Protein AF-A0A2T5BWS1-F1 (afdb_monomer)

Organism: NCBI:txid365340

Mean predicted aligned error: 5.84 Å

Foldseek 3Di:
DQDQFDLDPVSLVVLVVQLVVLVVVLVPDPPPDNVPSVVVNVSSVVNNVVSQVSCCVVVVDPDDPQRVVFVVCCVVCVPADAQDWDDDPNFIKGKHKDQPDADPVNPGRPDIDIGIDTDDDDD

Radius of gyration: 18.48 Å; Cα contacts (8 Å, |Δi|>4): 126; chains: 1; bounding box: 36×36×55 Å

Secondary structure (DSSP, 8-state):
------SSHHHHHHHHHHHHHHHHHHHT--SS-TTTTHHHHHHHHHHHHHHHHHHHHTTSSPPPHHHHHHHHHHHH-TTPPTT-EEEETTEEEEEEEEEEEE-TTSSSEEEEEEEEEEPPP--

Nearest PDB structures (foldseek):
  8jxk-assembly1_F-2  TM=8.071E-01  e=6.633E-01  Mycobacterium tuberculosis H37Rv
  7enc-assembly1_j  TM=4.190E-01  e=5.814E+00  Homo sapiens
  5oen-assembly1_B  TM=4.513E-01  e=9.689E+00  Mus musculus

Solvent-accessible surface area (backbone atoms only — not comparable to full-atom values): 7362 Å² total; per-residue (Å²): 133,84,84,84,60,58,83,42,77,65,24,40,50,54,34,46,55,51,32,50,57,46,52,53,54,50,74,70,54,81,82,80,59,82,67,78,46,46,67,60,43,51,52,33,51,51,48,36,48,53,34,49,53,51,32,34,76,72,66,77,34,83,74,51,72,68,54,52,50,34,51,55,48,43,70,75,42,75,80,67,48,84,68,39,71,48,79,55,97,93,41,45,33,29,33,43,72,46,78,64,37,56,42,96,84,64,80,44,74,77,39,70,42,73,48,65,42,80,51,80,82,85,129

Sequence (123 aa):
MYFEYPETLEGLEQAKKHLERLEERDSMDTSGNPDKYHTRINSARMEVRRITESLKAQGLLPYTEQELLNHRLDEAFPKAKSREIVEFEGARYQKRFSPATKSRSGKTVTSWNQWWQKLPDVD

pLDDT: mean 90.65, std 9.2, range [41.12, 97.94]

Structure (mmCIF, N/CA/C/O backbone):
data_AF-A0A2T5BWS1-F1
#
_entry.id   AF-A0A2T5BWS1-F1
#
loop_
_atom_site.group_PDB
_atom_site.id
_atom_site.type_symbol
_atom_site.label_atom_id
_atom_site.label_alt_id
_atom_site.label_comp_id
_atom_site.label_asym_id
_atom_site.label_entity_id
_atom_site.label_seq_id
_atom_site.pdbx_PDB_ins_code
_atom_site.Cartn_x
_atom_site.Cartn_y
_atom_site.Cartn_z
_atom_site.occupancy
_atom_site.B_iso_or_equiv
_atom_site.auth_seq_id
_atom_site.auth_comp_id
_atom_site.auth_asym_id
_atom_site.auth_atom_id
_atom_site.pdbx_PDB_model_num
ATOM 1 N N . MET A 1 1 ? -0.330 -2.8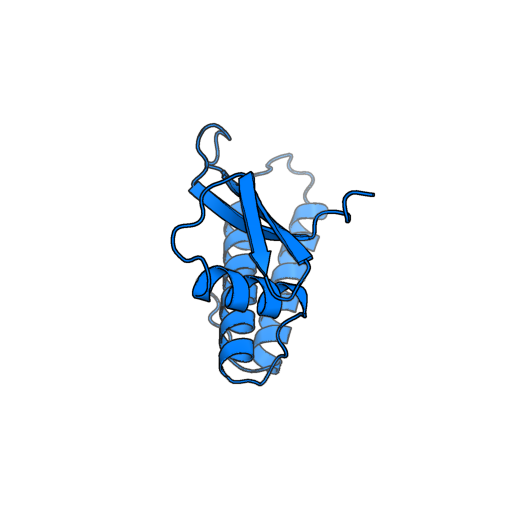01 -26.909 1.00 41.12 1 MET A N 1
ATOM 2 C CA . MET A 1 1 ? -0.276 -4.229 -26.553 1.00 41.12 1 MET A CA 1
ATOM 3 C C . MET A 1 1 ? -0.137 -4.282 -25.045 1.00 41.12 1 MET A C 1
ATOM 5 O O . MET A 1 1 ? 0.852 -3.762 -24.539 1.00 41.12 1 MET A O 1
ATOM 9 N N . TYR A 1 2 ? -1.174 -4.734 -24.342 1.00 54.59 2 TYR A N 1
ATOM 10 C CA . TYR A 1 2 ? -1.077 -5.011 -22.910 1.00 54.59 2 TYR A CA 1
ATOM 11 C C . TYR A 1 2 ? -0.210 -6.263 -22.774 1.00 54.59 2 TYR A C 1
ATOM 13 O O . TYR A 1 2 ? -0.472 -7.256 -23.448 1.00 54.59 2 TYR A O 1
ATOM 21 N N . PHE A 1 3 ? 0.885 -6.176 -22.024 1.00 64.25 3 PHE A N 1
ATOM 22 C CA . PHE A 1 3 ? 1.647 -7.364 -21.662 1.00 64.25 3 PHE A CA 1
ATOM 23 C C . PHE A 1 3 ? 0.912 -7.993 -20.487 1.00 64.25 3 PHE A C 1
ATOM 25 O O . PHE A 1 3 ? 0.927 -7.425 -19.399 1.00 64.25 3 PHE A O 1
ATOM 32 N N . GLU A 1 4 ? 0.226 -9.101 -20.735 1.00 80.44 4 GLU A N 1
ATOM 33 C CA . GLU A 1 4 ? -0.367 -9.915 -19.679 1.00 80.44 4 GLU A CA 1
ATOM 34 C C . GLU A 1 4 ? 0.707 -10.888 -19.202 1.00 80.44 4 GLU A C 1
ATOM 36 O O . GLU A 1 4 ? 1.143 -11.764 -19.953 1.00 80.44 4 GLU A O 1
ATOM 41 N N . TYR A 1 5 ? 1.189 -10.690 -17.976 1.00 91.44 5 TYR A N 1
ATOM 42 C CA . TYR A 1 5 ? 2.093 -11.649 -17.346 1.00 91.44 5 TYR A CA 1
ATOM 43 C C . TYR A 1 5 ? 1.270 -12.669 -16.553 1.00 91.44 5 TYR A C 1
ATOM 45 O O . TYR A 1 5 ? 0.208 -12.324 -16.022 1.00 91.44 5 TYR A O 1
ATOM 53 N N . PRO A 1 6 ? 1.734 -13.927 -16.456 1.00 92.94 6 PRO A N 1
ATOM 54 C CA . PRO A 1 6 ? 1.028 -14.935 -15.679 1.00 92.94 6 PRO A CA 1
ATOM 55 C C . PRO A 1 6 ? 0.951 -14.532 -14.200 1.00 92.94 6 PRO A C 1
ATOM 57 O O . PRO A 1 6 ? 1.847 -13.876 -13.670 1.00 92.94 6 PRO A O 1
ATOM 60 N N . GLU A 1 7 ? -0.104 -14.957 -13.506 1.00 93.25 7 GLU A N 1
ATOM 61 C CA . GLU A 1 7 ? -0.288 -14.706 -12.069 1.00 93.25 7 GLU A CA 1
ATOM 62 C C . GLU A 1 7 ? 0.551 -15.668 -11.216 1.00 93.25 7 GLU A C 1
ATOM 64 O O . GLU A 1 7 ? 0.046 -16.412 -10.381 1.00 93.25 7 GLU A O 1
ATOM 69 N N . THR A 1 8 ? 1.857 -15.678 -11.467 1.00 96.44 8 THR A N 1
ATOM 70 C CA . THR A 1 8 ? 2.853 -16.509 -10.786 1.00 96.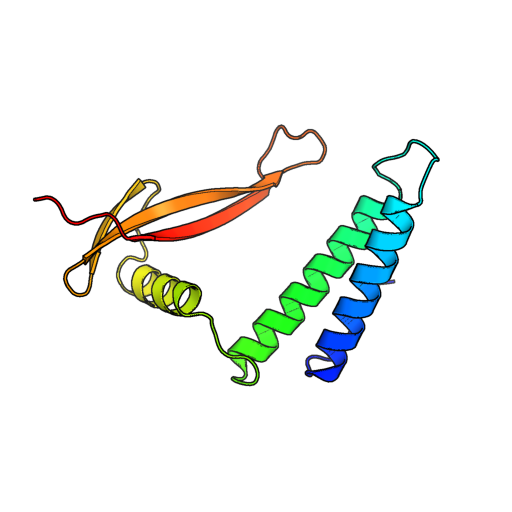44 8 THR A CA 1
ATOM 71 C C . THR A 1 8 ? 3.978 -15.633 -10.239 1.00 96.44 8 THR A C 1
ATOM 73 O O . THR A 1 8 ? 4.126 -14.474 -10.632 1.00 96.44 8 THR A O 1
ATOM 76 N N . LEU A 1 9 ? 4.809 -16.178 -9.343 1.00 95.88 9 LEU A N 1
ATOM 77 C CA . LEU A 1 9 ? 6.002 -15.473 -8.852 1.00 95.88 9 LEU A CA 1
ATOM 78 C C . LEU A 1 9 ? 6.938 -15.067 -10.002 1.00 95.88 9 LEU A C 1
ATOM 80 O O . LEU A 1 9 ? 7.451 -13.950 -10.016 1.00 95.88 9 LEU A O 1
ATOM 84 N N . GLU A 1 10 ? 7.099 -15.946 -10.992 1.00 96.56 10 GLU A N 1
ATOM 85 C CA . GLU A 1 10 ? 7.875 -15.657 -12.198 1.00 96.56 10 GLU A CA 1
ATOM 86 C C . GLU A 1 10 ? 7.228 -14.536 -13.024 1.00 96.56 10 GLU A C 1
ATOM 88 O O . GLU A 1 10 ? 7.905 -13.595 -13.435 1.00 96.56 10 GLU A O 1
ATOM 93 N N . GLY A 1 11 ? 5.907 -14.581 -13.224 1.00 95.69 11 GLY A N 1
ATOM 94 C CA . GLY A 1 11 ? 5.190 -13.523 -13.933 1.00 95.69 11 GLY A CA 1
ATOM 95 C C . GLY A 1 11 ? 5.293 -12.166 -13.237 1.00 95.69 11 GLY A C 1
ATOM 96 O O . GLY A 1 11 ? 5.503 -11.152 -13.903 1.00 95.69 11 GLY A O 1
ATOM 97 N N . LEU A 1 12 ? 5.260 -12.137 -11.900 1.00 96.69 12 LEU A N 1
ATOM 98 C CA . LEU A 1 12 ? 5.518 -10.921 -11.128 1.00 96.69 12 LEU A CA 1
ATOM 99 C C . LEU A 1 12 ? 6.935 -10.383 -11.368 1.00 96.69 12 LEU A C 1
ATOM 101 O O . LEU A 1 12 ? 7.117 -9.175 -11.523 1.00 96.69 12 LEU A O 1
ATOM 105 N N . GLU A 1 13 ? 7.942 -11.253 -11.398 1.00 97.25 13 GLU A N 1
ATOM 106 C CA . GLU A 1 13 ? 9.322 -10.856 -11.682 1.00 97.25 13 GLU A CA 1
ATOM 107 C C . GLU A 1 13 ? 9.461 -10.274 -13.096 1.00 97.25 13 GLU A C 1
ATOM 109 O O . GLU A 1 13 ? 10.058 -9.210 -13.279 1.00 97.25 13 GLU A O 1
ATOM 114 N N . GLN A 1 14 ? 8.857 -10.922 -14.095 1.00 96.38 14 GLN A N 1
ATOM 115 C CA . GLN A 1 14 ? 8.848 -10.439 -15.477 1.00 96.38 14 GLN A CA 1
ATOM 116 C C . GLN A 1 14 ? 8.147 -9.076 -15.602 1.00 96.38 14 GLN A C 1
ATOM 118 O O . GLN A 1 14 ? 8.666 -8.175 -16.270 1.00 96.38 14 GLN A O 1
ATOM 123 N N . ALA A 1 15 ? 7.013 -8.894 -14.917 1.00 95.62 15 ALA A N 1
ATOM 124 C CA . ALA A 1 15 ? 6.288 -7.628 -14.873 1.00 95.62 15 ALA A CA 1
ATOM 125 C C . ALA A 1 15 ? 7.134 -6.507 -14.245 1.00 95.62 15 ALA A C 1
ATOM 127 O O . ALA A 1 15 ? 7.223 -5.412 -14.806 1.00 95.62 15 ALA A O 1
ATOM 128 N N . LYS A 1 16 ? 7.821 -6.788 -13.127 1.00 97.06 16 LYS A N 1
ATOM 129 C CA . LYS A 1 16 ? 8.730 -5.835 -12.467 1.00 97.06 16 LYS A CA 1
ATOM 130 C C . LYS A 1 16 ? 9.897 -5.439 -13.371 1.00 97.06 16 LYS A C 1
ATOM 132 O O . LYS A 1 16 ? 10.136 -4.250 -13.555 1.00 97.06 16 LYS A O 1
ATOM 137 N N . LYS A 1 17 ? 10.557 -6.410 -14.013 1.00 96.94 17 LYS A N 1
ATOM 138 C CA . LYS A 1 17 ? 11.642 -6.157 -14.981 1.00 96.94 17 LYS A CA 1
ATOM 139 C C . LYS A 1 17 ? 11.178 -5.330 -16.180 1.00 96.94 17 LYS A C 1
ATOM 141 O O . LYS A 1 17 ? 11.942 -4.566 -16.765 1.00 96.94 17 LYS A O 1
ATOM 146 N N . HIS A 1 18 ? 9.933 -5.494 -16.621 1.00 95.06 18 HIS A N 1
ATOM 147 C CA . HIS A 1 18 ? 9.387 -4.656 -17.685 1.00 95.06 18 HIS A CA 1
ATOM 148 C C . HIS A 1 18 ? 9.144 -3.217 -17.226 1.00 95.06 18 HIS A C 1
ATOM 150 O O . HIS A 1 18 ? 9.525 -2.300 -17.954 1.00 95.06 18 HIS A O 1
ATOM 156 N N . LEU A 1 19 ? 8.567 -3.023 -16.038 1.00 95.19 19 LEU A N 1
ATOM 157 C CA . LEU A 1 19 ? 8.399 -1.697 -15.449 1.00 95.19 19 LEU A CA 1
ATOM 158 C C . LEU A 1 19 ? 9.747 -0.978 -15.301 1.00 95.19 19 LEU A C 1
ATOM 160 O O . LEU A 1 19 ? 9.887 0.136 -15.796 1.00 95.19 19 LEU A O 1
ATOM 164 N N . GLU A 1 20 ? 10.743 -1.645 -14.720 1.00 95.88 20 GLU A N 1
ATOM 165 C CA . GLU A 1 20 ? 12.089 -1.098 -14.515 1.00 95.88 20 GLU A CA 1
ATOM 166 C C . GLU A 1 20 ? 12.717 -0.620 -15.832 1.00 95.88 20 GLU A C 1
ATOM 168 O O . GLU A 1 20 ? 13.164 0.518 -15.931 1.00 95.88 20 GLU A O 1
ATOM 173 N N . ARG A 1 21 ? 12.644 -1.429 -16.898 1.00 94.12 21 ARG A N 1
ATOM 174 C CA . ARG A 1 21 ? 13.138 -1.033 -18.231 1.00 94.12 21 ARG A CA 1
ATOM 175 C C . ARG A 1 21 ? 12.426 0.192 -18.807 1.00 94.12 21 ARG A C 1
ATOM 177 O O . ARG A 1 21 ? 13.014 0.923 -19.603 1.00 94.12 21 ARG A O 1
ATOM 184 N N . LEU A 1 22 ? 11.142 0.387 -18.502 1.00 92.56 22 LEU A N 1
ATOM 185 C CA . LEU A 1 22 ? 10.403 1.569 -18.950 1.00 92.56 22 LEU A CA 1
ATOM 186 C C . LEU A 1 22 ? 10.805 2.811 -18.153 1.00 92.56 22 LEU A C 1
ATOM 188 O O . LEU A 1 22 ? 10.974 3.866 -18.755 1.00 92.56 22 LEU A O 1
ATOM 192 N N . GLU A 1 23 ? 10.968 2.678 -16.838 1.00 91.94 23 GLU A N 1
ATOM 193 C CA . GLU A 1 23 ? 11.404 3.764 -15.955 1.00 91.94 23 GLU A CA 1
ATOM 194 C C . GLU A 1 23 ? 12.849 4.184 -16.255 1.00 91.94 23 GLU A C 1
ATOM 196 O O . GLU A 1 23 ? 13.138 5.376 -16.338 1.00 91.94 23 GLU A O 1
ATOM 201 N N . GLU A 1 24 ? 13.739 3.229 -16.534 1.00 92.69 24 GLU A N 1
ATOM 202 C CA . GLU A 1 24 ? 15.105 3.502 -16.984 1.00 92.69 24 GLU A CA 1
ATOM 203 C C . GLU A 1 24 ? 15.104 4.310 -18.293 1.00 92.69 24 GLU A C 1
ATOM 205 O O . GLU A 1 24 ? 15.744 5.358 -18.386 1.00 92.69 24 GLU A O 1
ATOM 210 N N . ARG A 1 25 ? 14.318 3.885 -19.290 1.00 89.06 25 ARG A N 1
ATOM 211 C CA . ARG A 1 25 ? 14.187 4.606 -20.570 1.00 89.06 25 ARG A CA 1
ATOM 212 C C . ARG A 1 25 ? 13.623 6.014 -20.425 1.00 89.06 25 ARG A C 1
ATOM 214 O O . ARG A 1 25 ? 14.031 6.889 -21.181 1.00 89.06 25 ARG A O 1
ATOM 221 N N . ASP A 1 26 ? 12.683 6.212 -19.508 1.00 88.75 26 ASP A N 1
ATOM 222 C CA . ASP A 1 26 ? 12.125 7.529 -19.196 1.00 88.75 26 ASP A CA 1
ATOM 223 C C . ASP A 1 26 ? 13.176 8.420 -18.526 1.00 88.75 26 ASP A C 1
ATOM 225 O O . ASP A 1 26 ? 13.353 9.564 -18.927 1.00 88.75 26 ASP A O 1
ATOM 229 N N . SER A 1 27 ? 13.969 7.868 -17.600 1.00 86.94 27 SER A N 1
ATOM 230 C CA . SER A 1 27 ? 15.050 8.607 -16.933 1.00 86.94 27 SER A CA 1
ATOM 231 C C . SER A 1 27 ? 16.175 9.051 -17.880 1.00 86.94 27 SER A C 1
ATOM 233 O O . SER A 1 27 ? 16.793 10.091 -17.663 1.00 86.94 27 SER A O 1
ATOM 235 N N . MET A 1 28 ? 16.428 8.283 -18.945 1.00 87.81 28 MET A N 1
ATOM 236 C CA . MET A 1 28 ? 17.414 8.599 -19.984 1.00 87.81 28 MET A CA 1
ATOM 237 C C . MET A 1 28 ? 16.862 9.524 -21.080 1.00 87.81 28 MET A C 1
ATOM 239 O O . MET A 1 28 ? 17.611 9.938 -21.968 1.00 87.81 28 MET A O 1
ATOM 243 N N . ASP A 1 29 ? 15.560 9.825 -21.073 1.00 82.19 29 ASP A N 1
ATOM 244 C CA . ASP A 1 29 ? 14.940 10.625 -22.119 1.00 82.19 29 ASP A CA 1
ATOM 245 C C . ASP A 1 29 ? 15.245 12.116 -21.950 1.00 82.19 29 ASP A C 1
ATOM 247 O O . ASP A 1 29 ? 14.810 12.777 -21.012 1.00 82.19 29 ASP A O 1
ATOM 251 N N . THR A 1 30 ? 15.962 12.675 -22.921 1.00 82.62 30 THR A N 1
ATOM 252 C CA . THR A 1 30 ? 16.323 14.099 -22.954 1.00 82.62 30 THR A CA 1
ATOM 253 C C . THR A 1 30 ? 15.404 14.924 -23.856 1.00 82.62 30 THR A C 1
ATOM 255 O O . THR A 1 30 ? 15.657 16.105 -24.085 1.00 82.62 30 THR A O 1
ATOM 258 N N . SER A 1 31 ? 14.324 14.328 -24.381 1.00 79.81 31 SER A N 1
ATOM 259 C CA . SER A 1 31 ? 13.461 14.968 -25.384 1.00 79.81 31 SER A CA 1
ATOM 260 C C . SER A 1 31 ? 12.527 16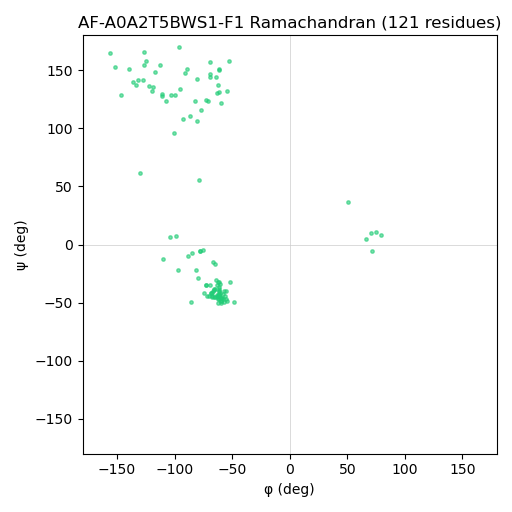.043 -24.815 1.00 79.81 31 SER A C 1
ATOM 262 O O . SER A 1 31 ? 11.826 16.711 -25.573 1.00 79.81 31 SER A O 1
ATOM 264 N N . GLY A 1 32 ? 12.510 16.219 -23.487 1.00 75.62 32 GLY A N 1
ATOM 265 C CA . GLY A 1 32 ? 11.691 17.217 -22.796 1.00 75.62 32 GLY A CA 1
ATOM 266 C C . GLY A 1 32 ? 10.190 16.914 -22.814 1.00 75.62 32 GLY A C 1
ATOM 267 O O . GLY A 1 32 ? 9.395 17.773 -22.442 1.00 75.62 32 GLY A O 1
ATOM 268 N N . ASN A 1 33 ? 9.791 15.713 -23.248 1.00 79.38 33 ASN A N 1
ATOM 269 C CA . ASN A 1 33 ? 8.399 15.282 -23.288 1.00 79.38 33 ASN A CA 1
ATOM 270 C C . ASN A 1 33 ? 8.069 14.379 -22.081 1.00 79.38 33 ASN A C 1
ATOM 272 O O . ASN A 1 33 ? 8.261 13.163 -22.175 1.00 79.38 33 ASN A O 1
ATOM 276 N N . PRO A 1 34 ? 7.503 14.926 -20.988 1.00 72.44 34 PRO A N 1
ATOM 277 C CA . PRO A 1 34 ? 7.157 14.142 -19.799 1.00 72.44 34 PRO A CA 1
ATOM 278 C C . PRO A 1 34 ? 6.067 13.087 -20.056 1.00 72.44 34 PRO A C 1
ATOM 280 O O . PRO A 1 34 ? 5.899 12.160 -19.269 1.00 72.44 34 PRO A O 1
ATOM 283 N N . ASP A 1 35 ? 5.317 13.194 -21.157 1.00 77.25 35 ASP A N 1
ATOM 284 C CA . ASP A 1 35 ? 4.218 12.277 -21.470 1.00 77.25 35 ASP A CA 1
ATOM 285 C C . ASP A 1 35 ? 4.672 11.038 -22.266 1.00 77.25 35 ASP A C 1
ATOM 287 O O . ASP A 1 35 ? 3.895 10.091 -22.434 1.00 77.25 35 ASP A O 1
ATOM 291 N N . LYS A 1 36 ? 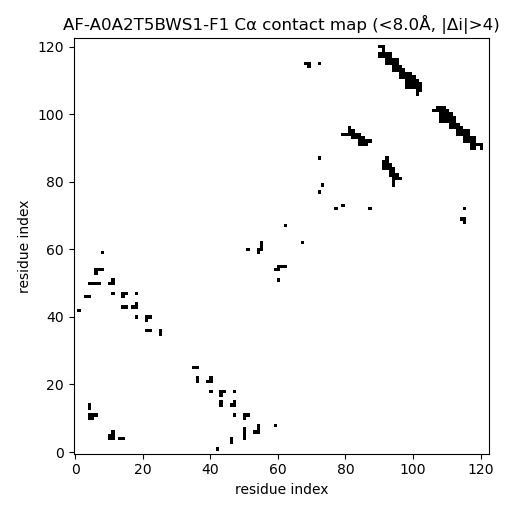5.919 11.011 -22.759 1.00 81.00 36 LYS A N 1
ATOM 292 C CA . LYS A 1 36 ? 6.405 10.011 -23.727 1.00 81.00 36 LYS A CA 1
ATOM 293 C C . LYS A 1 36 ? 6.285 8.571 -23.225 1.00 81.00 36 LYS A C 1
ATOM 295 O O . LYS A 1 36 ? 5.861 7.692 -23.982 1.00 81.00 36 LYS A O 1
ATOM 300 N N . TYR A 1 37 ? 6.622 8.327 -21.960 1.00 83.19 37 TYR A N 1
ATOM 301 C CA . TYR A 1 37 ? 6.546 6.996 -21.349 1.00 83.19 37 TYR A CA 1
ATOM 302 C C . TYR A 1 37 ? 5.444 6.866 -20.299 1.00 83.19 37 TYR A C 1
ATOM 304 O O . TYR A 1 37 ? 5.072 5.740 -19.963 1.00 83.19 37 TYR A O 1
ATOM 312 N N . HIS A 1 38 ? 4.851 7.976 -19.854 1.00 82.69 38 HIS A N 1
ATOM 313 C CA . HIS A 1 38 ? 3.891 8.028 -18.751 1.00 82.69 38 HIS A CA 1
ATOM 314 C C . HIS A 1 38 ? 2.771 6.978 -18.854 1.00 82.69 38 HIS A C 1
ATOM 316 O O . HIS A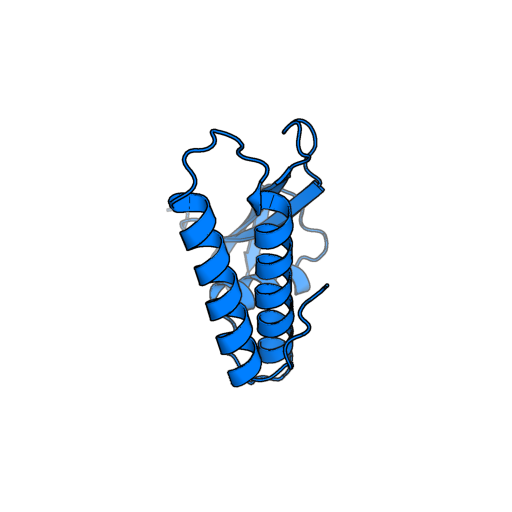 1 38 ? 2.531 6.213 -17.920 1.00 82.69 38 HIS A O 1
ATOM 322 N N . THR A 1 39 ? 2.115 6.863 -20.014 1.00 85.06 39 THR A N 1
ATOM 323 C CA . THR A 1 39 ? 1.024 5.887 -20.210 1.00 85.06 39 THR A CA 1
ATOM 324 C C . THR A 1 39 ? 1.511 4.436 -20.119 1.00 85.06 39 THR A C 1
ATOM 326 O O . THR A 1 39 ? 0.820 3.580 -19.559 1.00 85.06 39 THR A O 1
ATOM 329 N N . ARG A 1 40 ? 2.707 4.143 -20.645 1.00 89.44 40 ARG A N 1
ATOM 330 C CA . ARG A 1 40 ? 3.291 2.792 -20.624 1.00 89.44 40 ARG A CA 1
ATOM 331 C C . ARG A 1 40 ? 3.745 2.414 -19.218 1.00 89.44 40 ARG A C 1
ATOM 333 O O . ARG A 1 40 ? 3.427 1.319 -18.770 1.00 89.44 40 ARG A O 1
ATOM 340 N N . ILE A 1 41 ? 4.407 3.336 -18.519 1.00 89.88 41 ILE A N 1
ATOM 341 C CA . ILE A 1 41 ? 4.830 3.166 -17.125 1.00 89.88 41 ILE A CA 1
ATOM 342 C C . ILE A 1 41 ? 3.615 2.926 -16.234 1.00 89.88 41 ILE A C 1
ATOM 344 O O . ILE A 1 41 ? 3.592 1.954 -15.487 1.00 89.88 41 ILE A O 1
ATOM 348 N N . ASN A 1 42 ? 2.563 3.740 -16.356 1.00 86.69 42 ASN A N 1
ATOM 349 C CA . ASN A 1 42 ? 1.348 3.542 -15.567 1.00 86.69 42 ASN A CA 1
ATOM 350 C C . ASN A 1 42 ? 0.697 2.185 -15.846 1.00 86.69 42 ASN A C 1
ATOM 352 O O . ASN A 1 42 ? 0.303 1.501 -14.907 1.00 86.69 42 ASN A O 1
ATOM 356 N N . SER A 1 43 ? 0.646 1.757 -17.110 1.00 89.19 43 SER A N 1
ATOM 357 C CA . SER A 1 43 ? 0.117 0.433 -17.461 1.00 89.19 43 SER A CA 1
ATOM 358 C C . SER A 1 43 ? 0.945 -0.699 -16.842 1.00 89.19 43 SER A C 1
ATOM 360 O O . SER A 1 43 ? 0.379 -1.623 -16.268 1.00 89.19 43 SER A O 1
ATOM 362 N N . ALA A 1 44 ? 2.277 -0.601 -16.883 1.00 92.00 44 ALA A N 1
ATOM 363 C CA . ALA A 1 44 ? 3.168 -1.581 -16.263 1.00 92.00 44 ALA A CA 1
ATOM 364 C C . ALA A 1 44 ? 3.052 -1.593 -14.726 1.00 92.00 44 ALA A C 1
ATOM 366 O O . ALA A 1 44 ? 3.022 -2.663 -14.122 1.00 92.00 44 ALA A O 1
ATOM 367 N N . ARG A 1 45 ? 2.904 -0.425 -14.084 1.00 92.25 45 ARG A N 1
ATOM 368 C CA . ARG A 1 45 ? 2.649 -0.317 -12.636 1.00 92.25 45 ARG A CA 1
ATOM 369 C C . ARG A 1 45 ? 1.337 -0.987 -12.232 1.00 92.25 45 ARG A C 1
ATOM 371 O O . ARG A 1 45 ? 1.307 -1.698 -11.230 1.00 92.25 45 ARG A O 1
ATOM 378 N N . MET A 1 46 ? 0.265 -0.778 -13.003 1.00 90.56 46 MET A N 1
ATOM 379 C CA . MET A 1 46 ? -1.022 -1.440 -12.755 1.00 90.56 46 MET A CA 1
ATOM 380 C C . MET A 1 46 ? -0.901 -2.960 -12.863 1.00 90.56 46 MET A C 1
ATOM 382 O O . MET A 1 46 ? -1.459 -3.665 -12.030 1.00 90.56 46 MET A O 1
ATOM 386 N N . GLU A 1 47 ? -0.141 -3.459 -13.835 1.00 93.50 47 GLU A N 1
ATOM 387 C CA . GLU A 1 47 ? 0.045 -4.897 -14.033 1.00 93.50 47 GLU A CA 1
ATOM 388 C C . GLU A 1 47 ? 0.844 -5.544 -12.893 1.00 93.50 47 GLU A C 1
ATOM 390 O O . GLU A 1 47 ? 0.414 -6.548 -12.325 1.00 93.50 47 GLU A O 1
ATOM 395 N N . VAL A 1 48 ? 1.953 -4.923 -12.468 1.00 95.62 48 VAL A N 1
ATOM 396 C CA . VAL A 1 48 ? 2.716 -5.371 -11.286 1.00 95.62 48 VAL A CA 1
ATOM 397 C C . VAL A 1 48 ? 1.819 -5.418 -10.050 1.00 95.62 48 VAL A C 1
ATOM 399 O O . VAL A 1 48 ? 1.860 -6.386 -9.286 1.00 95.62 48 VAL A O 1
ATOM 402 N N . ARG A 1 49 ? 0.990 -4.386 -9.855 1.00 93.19 49 ARG A N 1
ATOM 403 C CA . ARG A 1 49 ? 0.043 -4.318 -8.740 1.00 93.19 49 ARG A CA 1
ATOM 404 C C . ARG A 1 49 ? -0.987 -5.447 -8.805 1.00 93.19 49 ARG A C 1
ATOM 406 O O . ARG A 1 49 ? -1.137 -6.157 -7.818 1.00 93.19 49 ARG A O 1
ATOM 413 N N . ARG A 1 50 ? -1.635 -5.644 -9.956 1.00 94.44 50 ARG A N 1
ATOM 414 C CA . ARG A 1 50 ? -2.653 -6.682 -10.184 1.00 94.44 50 ARG A CA 1
ATOM 415 C C . ARG A 1 50 ? -2.129 -8.078 -9.843 1.00 94.44 50 ARG A C 1
ATOM 417 O O . ARG A 1 50 ? -2.769 -8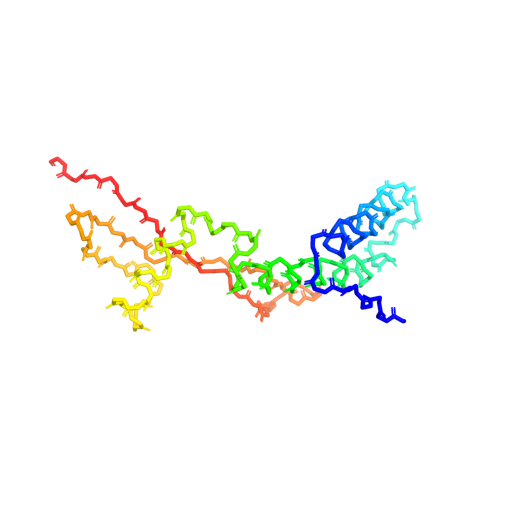.815 -9.100 1.00 94.44 50 ARG A O 1
ATOM 424 N N . ILE A 1 51 ? -0.937 -8.419 -10.336 1.00 95.50 51 ILE A N 1
ATOM 425 C CA . ILE A 1 51 ? -0.314 -9.724 -10.078 1.00 95.50 51 ILE A CA 1
ATOM 426 C C . ILE A 1 51 ? 0.074 -9.855 -8.605 1.00 95.50 51 ILE A C 1
ATOM 428 O O . ILE A 1 51 ? -0.165 -10.893 -7.998 1.00 95.50 51 ILE A O 1
ATOM 432 N N . THR A 1 52 ? 0.628 -8.797 -8.005 1.00 96.56 52 THR A N 1
ATOM 433 C CA . THR A 1 52 ? 0.971 -8.791 -6.574 1.00 96.56 52 THR A CA 1
ATOM 434 C C . THR A 1 52 ? -0.266 -9.040 -5.708 1.00 96.56 52 THR A C 1
ATOM 436 O O . THR A 1 52 ? -0.208 -9.853 -4.791 1.00 96.56 52 THR A O 1
ATOM 439 N N . GLU A 1 53 ? -1.382 -8.366 -5.997 1.00 94.00 53 GLU A N 1
ATOM 440 C CA . GLU A 1 53 ? -2.652 -8.535 -5.280 1.00 94.00 53 GLU A CA 1
ATOM 441 C C . GLU A 1 53 ? -3.209 -9.958 -5.448 1.00 94.00 53 GLU A C 1
ATOM 443 O O . GLU A 1 53 ? -3.588 -10.572 -4.452 1.00 94.00 53 GLU A O 1
ATOM 448 N N . SER A 1 54 ? -3.177 -10.522 -6.663 1.00 95.44 54 SER A N 1
ATOM 449 C CA . SER A 1 54 ? -3.595 -11.914 -6.898 1.00 95.44 54 SER A CA 1
ATOM 450 C C . SER A 1 54 ? -2.734 -12.912 -6.117 1.00 95.44 54 SER A C 1
ATOM 452 O O . SER A 1 54 ? -3.257 -13.772 -5.411 1.00 95.44 54 SER A O 1
ATOM 454 N N . LEU A 1 55 ? -1.407 -12.762 -6.148 1.00 96.69 55 LEU A N 1
ATOM 455 C CA . LEU A 1 55 ? -0.496 -13.645 -5.415 1.00 96.69 55 LEU A CA 1
ATOM 456 C C . LEU A 1 55 ? -0.687 -13.556 -3.896 1.00 96.69 55 LEU A C 1
ATOM 458 O O . LEU A 1 55 ? -0.570 -14.571 -3.209 1.00 96.69 55 LEU A O 1
ATOM 462 N N . LYS A 1 56 ? -1.006 -12.370 -3.363 1.00 96.00 56 LYS A N 1
ATOM 463 C CA . LYS A 1 56 ? -1.374 -12.211 -1.949 1.00 96.00 56 LYS A CA 1
ATOM 464 C C . LYS A 1 56 ? -2.683 -12.925 -1.620 1.00 96.00 56 LYS A C 1
ATOM 466 O O . LYS A 1 56 ? -2.735 -13.666 -0.643 1.00 96.00 56 LYS A O 1
ATOM 471 N N . ALA A 1 57 ? -3.705 -12.774 -2.462 1.00 93.69 57 ALA A N 1
ATOM 472 C CA . ALA A 1 57 ? -4.990 -13.452 -2.288 1.00 93.69 57 ALA A CA 1
ATOM 473 C C . ALA A 1 57 ? -4.870 -14.987 -2.362 1.00 93.69 57 ALA A C 1
ATOM 475 O O . ALA A 1 57 ? -5.586 -15.698 -1.664 1.00 93.69 57 ALA A O 1
ATOM 476 N N . GLN A 1 58 ? -3.933 -15.502 -3.164 1.00 94.62 58 GLN A N 1
ATOM 477 C CA . GLN A 1 58 ? -3.605 -16.930 -3.248 1.00 94.62 58 GLN A CA 1
ATOM 478 C C . GLN A 1 58 ? -2.730 -17.435 -2.083 1.00 94.62 58 GLN A C 1
ATOM 480 O O . GLN A 1 58 ? -2.449 -18.629 -2.004 1.00 94.62 58 GLN A O 1
ATOM 485 N N . GLY A 1 59 ? -2.255 -16.553 -1.196 1.00 94.31 59 GLY A N 1
ATOM 486 C CA . GLY A 1 59 ? -1.339 -16.906 -0.106 1.00 94.31 59 GLY A CA 1
ATOM 487 C C . GLY A 1 59 ? 0.108 -17.169 -0.546 1.00 94.31 59 GLY A C 1
ATOM 488 O O . GLY A 1 59 ? 0.913 -17.639 0.253 1.00 94.31 59 GLY A O 1
ATOM 489 N N . LEU A 1 60 ? 0.459 -16.858 -1.799 1.00 96.19 60 LEU A N 1
ATOM 490 C CA . LEU A 1 60 ? 1.816 -16.998 -2.343 1.00 96.19 60 LEU A CA 1
ATOM 491 C C . LEU A 1 60 ? 2.724 -15.818 -1.975 1.00 96.19 60 LEU A C 1
ATOM 493 O O . LEU A 1 60 ? 3.947 -15.950 -1.991 1.00 96.19 60 LEU A O 1
ATOM 497 N N . LEU A 1 61 ? 2.136 -14.669 -1.640 1.00 96.31 61 LEU A N 1
ATOM 498 C CA . LEU A 1 61 ? 2.831 -13.541 -1.030 1.00 96.31 61 LEU A CA 1
ATOM 499 C C . LEU A 1 61 ? 2.179 -13.189 0.309 1.00 96.31 61 LEU A C 1
ATOM 501 O O . LEU A 1 61 ? 0.953 -13.107 0.383 1.00 96.31 61 LEU A O 1
ATOM 505 N N . PRO A 1 62 ? 2.967 -12.926 1.363 1.00 95.25 62 PRO A N 1
ATOM 506 C CA . PRO A 1 62 ? 2.405 -12.451 2.612 1.00 95.25 62 PRO A CA 1
ATOM 507 C C . PRO A 1 62 ? 1.866 -11.026 2.443 1.00 95.25 62 PRO A C 1
ATOM 509 O O . PRO A 1 62 ? 2.449 -10.184 1.748 1.00 95.25 62 PRO A O 1
ATOM 512 N N . TYR A 1 63 ? 0.765 -10.741 3.130 1.00 94.00 63 TYR A N 1
ATOM 513 C CA . TYR A 1 63 ? 0.376 -9.365 3.411 1.00 94.00 63 TYR A CA 1
ATOM 514 C C . TYR A 1 63 ? 1.355 -8.754 4.415 1.00 94.00 63 TYR A C 1
ATOM 516 O O . TYR A 1 63 ? 1.866 -9.433 5.307 1.00 94.00 63 TYR A O 1
ATOM 524 N N . THR A 1 64 ? 1.610 -7.459 4.281 1.00 94.56 64 THR A N 1
ATOM 525 C CA . THR A 1 64 ? 2.336 -6.702 5.305 1.00 94.56 64 THR A CA 1
ATOM 526 C C . THR A 1 64 ? 1.476 -6.553 6.562 1.00 94.56 64 THR A C 1
ATOM 528 O O . THR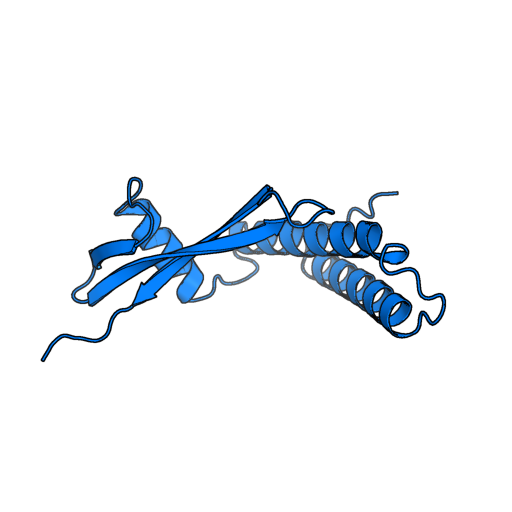 A 1 64 ? 0.246 -6.575 6.488 1.00 94.56 64 THR A O 1
ATOM 531 N N . GLU A 1 65 ? 2.107 -6.329 7.717 1.00 93.69 65 GLU A N 1
ATOM 532 C CA . GLU A 1 65 ? 1.386 -6.073 8.975 1.00 93.69 65 GLU A CA 1
ATOM 533 C C . GLU A 1 65 ? 0.403 -4.903 8.845 1.00 93.69 65 GLU A C 1
ATOM 535 O O . GLU A 1 65 ? -0.730 -4.980 9.314 1.00 93.69 65 GLU A O 1
ATOM 540 N N . GLN A 1 66 ? 0.803 -3.840 8.142 1.00 94.38 66 GLN A N 1
ATOM 541 C CA . GLN A 1 66 ? -0.047 -2.678 7.897 1.00 94.38 66 GLN A CA 1
ATOM 542 C C . GLN A 1 66 ? -1.255 -3.009 7.008 1.00 94.38 66 GLN A C 1
ATOM 544 O O . GLN A 1 66 ? -2.336 -2.471 7.235 1.00 94.38 66 GLN A O 1
ATOM 549 N N . GLU A 1 67 ? -1.101 -3.866 5.995 1.00 94.88 67 GLU A N 1
ATOM 550 C CA . GLU A 1 67 ? -2.225 -4.304 5.157 1.00 94.88 67 GLU A CA 1
ATOM 551 C C . GLU A 1 67 ? -3.205 -5.162 5.952 1.00 94.88 67 GLU A C 1
ATOM 553 O O . GLU A 1 67 ? -4.407 -4.921 5.884 1.00 94.88 67 GLU A O 1
ATOM 558 N N . LEU A 1 68 ? -2.701 -6.105 6.753 1.00 95.44 68 LEU A N 1
ATOM 559 C CA . LEU A 1 68 ? -3.535 -6.909 7.647 1.00 95.44 68 LEU A CA 1
ATOM 560 C C . LEU A 1 68 ? -4.286 -6.023 8.646 1.00 95.44 68 LEU A C 1
ATOM 562 O O . LEU A 1 68 ? -5.494 -6.168 8.808 1.00 95.44 68 LEU A O 1
ATOM 566 N N . LEU A 1 69 ? -3.596 -5.064 9.268 1.00 96.38 69 LEU A N 1
ATOM 567 C CA . LEU A 1 69 ? -4.208 -4.084 10.163 1.00 96.38 69 LEU A CA 1
ATOM 568 C C . LEU A 1 69 ? -5.299 -3.279 9.449 1.00 96.38 69 LEU A C 1
ATOM 570 O O . LEU A 1 69 ? -6.393 -3.119 9.986 1.00 96.38 69 LEU A O 1
ATOM 574 N N . ASN A 1 70 ? -5.014 -2.789 8.239 1.00 96.50 70 ASN A N 1
ATOM 575 C CA . ASN A 1 70 ? -5.985 -2.037 7.454 1.00 96.50 70 ASN A CA 1
ATOM 576 C C . ASN A 1 70 ? -7.231 -2.876 7.157 1.00 96.50 70 ASN A C 1
ATOM 578 O O . ASN A 1 70 ? -8.333 -2.376 7.355 1.00 96.50 70 ASN A O 1
ATOM 582 N N . HIS A 1 71 ? -7.059 -4.134 6.739 1.00 95.31 71 HIS A N 1
ATOM 583 C CA . HIS A 1 71 ? -8.168 -5.052 6.480 1.00 95.31 71 HIS A CA 1
ATOM 584 C C . HIS A 1 71 ? -9.024 -5.270 7.728 1.00 95.31 71 HIS A C 1
ATOM 586 O O . HIS A 1 71 ? -10.231 -5.060 7.675 1.00 95.31 71 HIS A O 1
ATOM 592 N N . ARG A 1 72 ? -8.405 -5.596 8.868 1.00 97.50 72 ARG A N 1
ATOM 593 C CA . ARG A 1 72 ? -9.131 -5.836 10.127 1.00 97.50 72 ARG A CA 1
ATOM 594 C C . ARG A 1 72 ? -9.898 -4.599 10.599 1.00 97.50 72 ARG A C 1
ATOM 596 O O . ARG A 1 72 ? -11.030 -4.716 11.058 1.00 97.50 72 ARG A O 1
ATOM 603 N N . LEU A 1 73 ? -9.307 -3.411 10.465 1.00 97.94 73 LEU A N 1
ATOM 604 C CA . LEU A 1 73 ? -9.967 -2.153 10.821 1.00 97.94 73 LEU A CA 1
ATOM 605 C C . LEU A 1 73 ? -11.063 -1.753 9.826 1.00 97.94 73 LEU A C 1
ATOM 607 O O . LEU A 1 73 ? -12.075 -1.200 10.243 1.00 97.94 73 LEU A O 1
ATOM 611 N N . ASP A 1 74 ? -10.905 -2.037 8.534 1.00 96.88 74 ASP A N 1
ATOM 612 C CA . ASP A 1 74 ? -11.955 -1.798 7.536 1.00 96.88 74 ASP A CA 1
ATOM 613 C C . ASP A 1 74 ? -13.142 -2.750 7.711 1.00 96.88 74 ASP A C 1
ATOM 615 O O . ASP A 1 74 ? -14.287 -2.332 7.547 1.00 96.88 74 ASP A O 1
ATOM 619 N N . GLU A 1 75 ? -12.893 -3.995 8.118 1.00 97.06 75 GLU A N 1
ATOM 620 C CA . GLU A 1 75 ? -13.937 -4.952 8.494 1.00 97.06 75 GLU A CA 1
ATOM 621 C C . GLU A 1 75 ? -14.656 -4.548 9.787 1.00 97.06 75 GLU A C 1
ATOM 623 O O . GLU A 1 75 ? -15.883 -4.626 9.860 1.00 97.06 75 GLU A O 1
ATOM 628 N N . ALA A 1 76 ? -13.915 -4.081 10.798 1.00 97.44 76 ALA A N 1
ATOM 629 C CA . ALA A 1 76 ? -14.487 -3.640 12.070 1.00 97.44 76 ALA A CA 1
ATOM 630 C C . ALA A 1 76 ? -15.235 -2.298 11.954 1.00 97.44 76 ALA A C 1
ATOM 632 O O . ALA A 1 76 ? -16.257 -2.094 12.613 1.00 97.44 76 ALA A O 1
ATOM 633 N N . PHE A 1 77 ? -14.758 -1.389 11.098 1.00 96.94 77 PHE A N 1
ATOM 634 C CA . PHE A 1 77 ? -15.285 -0.031 10.942 1.00 96.94 77 PHE A CA 1
ATOM 635 C C . PHE A 1 77 ? -15.566 0.322 9.468 1.00 96.94 77 PHE A C 1
ATOM 637 O O . PHE A 1 77 ? -15.041 1.311 8.947 1.00 96.94 77 PHE A O 1
ATOM 644 N N . PRO A 1 78 ? -16.470 -0.404 8.782 1.00 96.00 78 PRO A N 1
ATOM 645 C CA . PRO A 1 78 ? -16.688 -0.269 7.335 1.00 96.00 78 PRO A CA 1
ATOM 646 C C . PRO A 1 78 ? -17.272 1.085 6.910 1.00 96.00 78 PRO A C 1
ATOM 648 O O . PRO A 1 78 ? -17.281 1.429 5.730 1.00 96.00 78 PRO A O 1
ATOM 651 N N . LYS A 1 79 ? -17.798 1.864 7.864 1.00 95.75 79 LYS A N 1
ATOM 652 C CA . LYS A 1 79 ? -18.383 3.194 7.633 1.00 95.75 79 LYS A CA 1
ATOM 653 C C . LYS A 1 79 ? -17.467 4.341 8.072 1.00 95.75 79 LYS A C 1
ATOM 655 O O . LYS A 1 79 ? -17.909 5.491 8.028 1.00 95.75 79 LYS A O 1
ATOM 660 N N . ALA A 1 80 ? -16.232 4.041 8.483 1.00 96.00 80 ALA A N 1
ATOM 661 C CA . ALA A 1 80 ? -15.294 5.041 8.967 1.00 96.00 80 ALA A CA 1
ATOM 662 C C . ALA A 1 80 ? -14.965 6.082 7.890 1.00 96.00 80 ALA A C 1
ATOM 664 O O . ALA A 1 80 ? -14.623 5.766 6.746 1.00 96.00 80 ALA A O 1
ATOM 665 N N . LYS A 1 81 ? -15.055 7.354 8.267 1.00 95.44 81 LYS A N 1
ATOM 666 C CA . LYS A 1 81 ? -14.807 8.506 7.402 1.00 95.44 81 LYS A CA 1
ATOM 667 C C . LYS A 1 81 ? -13.380 9.019 7.555 1.00 95.44 81 LYS A C 1
ATOM 669 O O . LYS A 1 81 ? -12.628 8.650 8.451 1.00 95.44 81 LYS A O 1
ATOM 674 N N . SER A 1 82 ? -12.994 9.928 6.664 1.00 94.94 82 SER A N 1
ATOM 675 C CA . SER A 1 82 ? -11.701 10.611 6.754 1.00 94.94 82 SER A CA 1
ATOM 676 C C . SER A 1 82 ? -11.510 11.287 8.108 1.00 94.94 82 SER A C 1
ATOM 678 O O . SER A 1 82 ? -12.383 12.024 8.562 1.00 94.94 82 SER A O 1
ATOM 680 N N . ARG A 1 83 ? -10.337 11.054 8.713 1.00 95.81 83 ARG A N 1
ATOM 681 C CA . ARG A 1 83 ? -9.916 11.540 10.035 1.00 95.81 83 ARG A CA 1
ATOM 682 C C . ARG A 1 83 ? -10.701 10.977 11.218 1.00 95.81 83 ARG A C 1
ATOM 684 O O . ARG A 1 83 ? -10.416 11.396 12.339 1.00 95.81 83 ARG A O 1
ATOM 691 N N . GLU A 1 84 ? -11.619 10.042 10.997 1.00 97.19 84 GLU A N 1
ATOM 692 C CA . GLU A 1 84 ? -12.321 9.356 12.077 1.00 97.19 84 GLU A CA 1
ATOM 693 C C . GLU A 1 84 ? -11.330 8.574 12.939 1.00 97.19 84 GLU A C 1
ATOM 695 O O . GLU A 1 84 ? -10.390 7.973 12.412 1.00 97.19 84 GLU A O 1
ATOM 700 N N . ILE A 1 85 ? -11.518 8.650 14.257 1.00 97.62 85 ILE A N 1
ATOM 701 C CA . ILE A 1 85 ? -10.685 7.973 15.247 1.00 97.62 85 ILE A CA 1
ATOM 702 C C . ILE A 1 85 ? -11.520 6.873 15.888 1.00 97.62 85 ILE A C 1
ATOM 704 O O . ILE A 1 85 ? -12.613 7.147 16.375 1.00 97.62 85 ILE A O 1
ATOM 708 N N . VAL A 1 86 ? -10.984 5.658 15.901 1.00 96.94 86 VAL A N 1
ATOM 709 C CA . VAL A 1 86 ? -11.619 4.472 16.483 1.00 96.94 86 VAL A CA 1
ATOM 710 C C . VAL A 1 86 ? -10.677 3.814 17.482 1.00 96.94 86 VAL A C 1
ATOM 712 O O . VAL A 1 86 ? -9.455 3.954 17.380 1.00 96.94 86 VAL A O 1
ATOM 715 N N . GLU A 1 87 ? -11.246 3.091 18.437 1.00 96.81 87 GLU A N 1
ATOM 716 C CA . GLU A 1 87 ? -10.503 2.221 19.346 1.00 96.81 87 GLU A CA 1
ATOM 717 C C . GLU A 1 87 ? -10.604 0.779 18.862 1.00 96.81 87 GLU A C 1
ATOM 719 O O . GLU A 1 87 ? -11.694 0.278 18.587 1.00 96.81 87 GLU A O 1
ATOM 724 N N . PHE A 1 88 ? -9.460 0.114 18.741 1.00 96.62 88 PHE A N 1
ATOM 725 C CA . PHE A 1 88 ? -9.365 -1.266 18.283 1.00 96.62 88 PHE A CA 1
ATOM 726 C C . PHE A 1 88 ? -8.210 -1.951 19.004 1.00 96.62 88 PHE A C 1
ATOM 728 O O . PHE A 1 88 ? -7.110 -1.409 19.051 1.00 96.62 88 PHE A O 1
ATOM 735 N N . GLU A 1 89 ? -8.462 -3.118 19.601 1.00 94.25 89 GLU A N 1
ATOM 736 C CA . GLU A 1 89 ? -7.439 -3.913 20.307 1.00 94.25 89 GLU A CA 1
ATOM 737 C C . GLU A 1 89 ? -6.612 -3.109 21.336 1.00 94.25 89 GLU A C 1
ATOM 739 O O . GLU A 1 89 ? -5.415 -3.324 21.501 1.00 94.25 89 GLU A O 1
ATOM 744 N N . GLY A 1 90 ? -7.251 -2.162 22.033 1.00 93.94 90 GLY A N 1
ATOM 745 C CA . GLY A 1 90 ? -6.608 -1.349 23.071 1.00 93.94 90 GLY A CA 1
ATOM 746 C C . GLY A 1 90 ? -5.750 -0.189 22.556 1.00 93.94 90 GLY A C 1
ATOM 747 O O . GLY A 1 90 ? -5.074 0.450 23.353 1.00 93.94 90 GLY A O 1
ATOM 748 N N . ALA A 1 91 ? -5.777 0.111 21.256 1.00 95.62 91 ALA A N 1
ATOM 749 C CA . ALA A 1 91 ? -5.102 1.265 20.674 1.00 95.62 91 ALA A CA 1
ATOM 750 C C . ALA A 1 91 ? -6.063 2.151 19.873 1.00 95.62 91 ALA A C 1
ATOM 752 O O . ALA A 1 91 ? -7.116 1.716 19.400 1.00 95.62 91 ALA A O 1
ATOM 753 N N . ARG A 1 92 ? -5.674 3.416 19.693 1.00 96.75 92 ARG A N 1
ATOM 754 C CA . ARG A 1 92 ? -6.422 4.389 18.891 1.00 96.75 92 ARG A CA 1
ATOM 755 C C . ARG A 1 92 ? -5.870 4.454 17.477 1.00 96.75 92 ARG A C 1
ATOM 757 O O . ARG A 1 92 ? -4.664 4.595 17.276 1.00 96.75 92 ARG A O 1
ATOM 764 N N . TYR A 1 93 ? -6.760 4.430 16.494 1.00 97.81 93 TYR A N 1
ATOM 765 C CA . TYR A 1 93 ? -6.405 4.502 15.081 1.00 97.81 93 TYR A CA 1
ATOM 766 C C . TYR A 1 93 ? -7.187 5.601 14.384 1.00 97.81 93 TYR A C 1
ATOM 768 O O . TYR A 1 93 ? -8.371 5.782 14.642 1.00 97.81 93 TYR A O 1
ATOM 776 N N . GLN A 1 94 ? -6.533 6.313 13.469 1.00 97.88 94 GLN A N 1
ATOM 777 C CA . GLN A 1 94 ? -7.161 7.325 12.632 1.00 97.88 94 GLN A CA 1
ATOM 778 C C . GLN A 1 94 ? -7.216 6.882 11.172 1.00 97.88 94 GLN A C 1
ATOM 780 O O . GLN A 1 94 ? -6.182 6.543 10.587 1.00 97.88 94 GLN A O 1
ATOM 785 N N . LYS A 1 95 ? -8.397 6.962 10.549 1.00 97.75 95 LYS A N 1
ATOM 786 C CA . LYS A 1 95 ? -8.545 6.706 9.113 1.00 97.75 95 LYS A CA 1
ATOM 787 C C . LYS A 1 95 ? -7.944 7.864 8.318 1.00 97.75 95 LYS A C 1
ATOM 789 O O . LYS A 1 95 ? -8.316 9.034 8.477 1.00 97.75 95 LYS A O 1
ATOM 794 N N . ARG A 1 96 ? -7.003 7.547 7.436 1.00 97.31 96 ARG A N 1
ATOM 795 C CA . ARG A 1 96 ? -6.283 8.500 6.592 1.00 97.31 96 ARG A CA 1
ATOM 796 C C . ARG A 1 96 ? -6.570 8.249 5.123 1.00 97.31 96 ARG A C 1
ATOM 798 O O . ARG A 1 96 ? -6.805 7.123 4.694 1.00 97.31 96 ARG A O 1
ATOM 805 N N . PHE A 1 97 ? -6.541 9.344 4.373 1.00 95.19 97 PHE A N 1
ATOM 806 C CA . PHE A 1 97 ? -6.763 9.364 2.938 1.00 95.19 97 PHE A CA 1
ATOM 807 C C . PHE A 1 97 ? -5.720 10.269 2.291 1.00 95.19 97 PHE A C 1
ATOM 809 O O . PHE A 1 97 ? -5.426 11.348 2.811 1.00 95.19 97 PHE A O 1
ATOM 816 N N . SER A 1 98 ? -5.201 9.866 1.136 1.00 92.81 98 SER A N 1
ATOM 817 C CA . SER A 1 98 ? -4.385 10.727 0.279 1.00 92.81 98 SER A CA 1
ATOM 818 C C . SER A 1 98 ? -4.738 10.499 -1.191 1.00 92.81 98 SER A C 1
ATOM 820 O O . SER A 1 98 ? -5.184 9.409 -1.549 1.00 92.81 98 SER A O 1
ATOM 822 N N . PRO A 1 99 ? -4.590 11.506 -2.067 1.00 91.62 99 PRO A N 1
ATOM 823 C CA . PRO A 1 99 ? -4.755 11.295 -3.501 1.00 91.62 99 PRO A CA 1
ATOM 824 C C . PRO A 1 99 ? -3.754 10.248 -4.009 1.00 91.62 99 PRO A C 1
ATOM 826 O O . PRO A 1 99 ? -2.550 10.449 -3.870 1.00 91.62 99 PRO A O 1
ATOM 829 N N . ALA A 1 100 ? -4.239 9.155 -4.601 1.00 87.44 100 ALA A N 1
ATOM 830 C CA . ALA A 1 100 ? -3.393 8.125 -5.206 1.00 87.44 100 ALA A CA 1
ATOM 831 C C . ALA A 1 100 ? -3.039 8.484 -6.647 1.00 87.44 100 ALA A C 1
ATOM 833 O O . ALA A 1 100 ? -1.881 8.454 -7.044 1.00 87.44 100 ALA A O 1
ATOM 834 N N . THR A 1 101 ? -4.050 8.849 -7.433 1.00 83.56 101 THR A N 1
ATOM 835 C CA . THR A 1 101 ? -3.877 9.306 -8.812 1.00 83.56 101 THR A CA 1
ATOM 836 C C . THR A 1 101 ? -4.675 10.580 -9.018 1.00 83.56 101 THR A C 1
ATOM 838 O O . THR A 1 101 ? -5.780 10.744 -8.494 1.00 83.56 101 THR A O 1
ATOM 841 N N . LYS A 1 102 ? -4.103 11.504 -9.786 1.00 85.69 102 LYS A N 1
ATOM 842 C CA . LYS A 1 102 ? -4.786 12.703 -10.262 1.00 85.69 102 LYS A CA 1
ATOM 843 C C . LYS A 1 102 ? -4.955 12.617 -11.775 1.00 85.69 102 LYS A C 1
ATOM 845 O O . LYS A 1 102 ? -4.178 11.965 -12.464 1.00 85.69 102 LYS A O 1
ATOM 850 N N . SER A 1 103 ? -5.958 13.311 -12.298 1.00 81.81 103 SER A N 1
ATOM 851 C CA . SER A 1 103 ? -6.098 13.597 -13.723 1.00 81.81 103 SER A CA 1
ATOM 852 C C . SER A 1 103 ? -4.819 14.236 -14.263 1.00 81.81 103 SER A C 1
ATOM 854 O O . SER A 1 103 ? -4.119 14.913 -13.511 1.00 81.81 103 SER A O 1
ATOM 856 N N . ARG A 1 104 ? -4.587 14.149 -15.575 1.00 73.94 104 ARG A N 1
ATOM 857 C CA . ARG A 1 104 ? -3.424 14.757 -16.246 1.00 73.94 104 ARG A CA 1
ATOM 858 C C . ARG A 1 104 ? -3.227 16.250 -15.938 1.00 73.94 104 ARG A C 1
ATOM 860 O O . ARG A 1 104 ? -2.100 16.710 -15.860 1.00 73.94 104 ARG A O 1
ATOM 867 N N . SER A 1 105 ? -4.306 17.007 -15.720 1.00 81.25 105 SER A N 1
ATOM 868 C CA . SER A 1 105 ? -4.232 18.431 -15.344 1.00 81.25 105 SER A CA 1
ATOM 869 C C . SER A 1 105 ? -3.896 18.677 -13.866 1.00 81.25 105 SER A C 1
ATOM 871 O O . SER A 1 105 ? -3.792 19.824 -13.445 1.00 81.25 105 SER A O 1
ATOM 873 N N . GLY A 1 106 ? -3.821 17.624 -13.047 1.00 80.88 106 GLY A N 1
ATOM 874 C CA . GLY A 1 106 ? -3.664 17.691 -11.594 1.00 80.88 106 GLY A CA 1
ATOM 875 C C . GLY A 1 106 ? -4.901 18.174 -10.825 1.00 80.88 106 GLY A C 1
ATOM 876 O O . GLY A 1 106 ? -4.889 18.134 -9.596 1.00 80.88 106 GLY A O 1
ATOM 877 N N . LYS A 1 107 ? -5.967 18.606 -11.516 1.00 85.19 107 LYS A N 1
ATOM 878 C CA . LYS A 1 107 ? -7.132 19.267 -10.898 1.00 85.19 107 LYS A CA 1
ATOM 879 C C . LYS A 1 107 ? -8.116 18.304 -10.236 1.00 85.19 107 LYS A C 1
ATOM 881 O O . LYS A 1 107 ? -8.783 18.683 -9.281 1.00 85.19 107 LYS A O 1
ATOM 886 N N . THR A 1 108 ? -8.203 17.070 -10.721 1.00 88.38 108 THR A N 1
ATOM 887 C CA . THR A 1 108 ? -9.169 16.080 -10.232 1.00 88.38 108 THR A CA 1
ATOM 888 C C . THR A 1 108 ? -8.434 14.874 -9.671 1.00 88.38 108 THR A C 1
ATOM 890 O O . THR A 1 108 ? -7.535 14.352 -10.321 1.00 88.38 108 THR A O 1
ATOM 893 N N . VAL A 1 109 ? -8.808 14.410 -8.480 1.00 88.81 109 VAL A N 1
ATOM 894 C CA . VAL A 1 109 ? -8.325 13.133 -7.933 1.00 88.81 109 VAL A CA 1
ATOM 895 C C . VAL A 1 109 ? -9.167 12.012 -8.536 1.00 88.81 109 VAL A C 1
ATOM 897 O O . VAL A 1 109 ? -10.389 12.053 -8.437 1.00 88.81 109 VAL A O 1
ATOM 900 N N . THR A 1 110 ? -8.532 11.039 -9.184 1.00 86.88 110 THR A N 1
ATOM 901 C CA . THR A 1 110 ? -9.212 9.904 -9.832 1.00 86.88 110 THR A CA 1
ATOM 902 C C . THR A 1 110 ? -9.244 8.661 -8.948 1.00 86.88 110 THR A C 1
ATOM 904 O O . THR A 1 110 ? -10.109 7.811 -9.121 1.00 86.88 110 THR A O 1
ATOM 907 N N . SER A 1 111 ? -8.336 8.560 -7.977 1.00 86.88 111 SER A N 1
ATOM 908 C CA . SER A 1 111 ? -8.315 7.483 -6.985 1.00 86.88 111 SER A CA 1
ATOM 909 C C . SER A 1 111 ? -7.681 7.957 -5.678 1.00 86.88 111 SER A C 1
ATOM 911 O O . SER A 1 111 ? -6.851 8.869 -5.667 1.00 86.88 111 SER A O 1
ATOM 913 N N . TRP A 1 112 ? -8.075 7.336 -4.568 1.00 91.00 112 TRP A N 1
ATOM 914 C CA . TRP A 1 112 ? -7.615 7.668 -3.219 1.00 91.00 112 TRP A CA 1
ATOM 915 C C . TRP A 1 112 ? -6.908 6.469 -2.590 1.00 91.00 112 TRP A C 1
ATOM 917 O O . TRP A 1 112 ? -7.419 5.355 -2.650 1.00 91.00 112 TRP A O 1
ATOM 927 N N . ASN A 1 113 ? -5.766 6.712 -1.952 1.00 92.44 113 ASN A N 1
ATOM 928 C CA . ASN A 1 113 ? -5.157 5.778 -1.016 1.00 92.44 113 ASN A CA 1
ATOM 929 C C . ASN A 1 113 ? -5.869 5.916 0.323 1.00 92.44 113 ASN A C 1
ATOM 931 O O . ASN A 1 113 ? -6.206 7.029 0.737 1.00 92.44 113 ASN A O 1
ATOM 935 N N . GLN A 1 114 ? -6.058 4.794 1.004 1.00 95.00 114 GLN A N 1
ATOM 936 C CA . GLN A 1 114 ? -6.695 4.729 2.310 1.00 95.00 114 GLN A CA 1
ATOM 937 C C . GLN A 1 114 ? -5.853 3.848 3.222 1.00 95.00 114 GLN A C 1
ATOM 939 O O . GLN A 1 114 ? -5.365 2.807 2.789 1.00 95.00 114 GLN A O 1
ATOM 944 N N . TRP A 1 115 ? -5.670 4.264 4.469 1.00 96.56 115 TRP A N 1
ATOM 945 C CA . TRP A 1 115 ? -4.981 3.463 5.478 1.00 96.56 115 TRP A CA 1
ATOM 946 C C . TRP A 1 115 ? -5.407 3.886 6.879 1.00 96.56 115 TRP A C 1
ATOM 948 O O . TRP A 1 115 ? -5.983 4.959 7.073 1.00 96.56 115 TRP A O 1
ATOM 958 N N . TRP A 1 116 ? -5.107 3.046 7.858 1.00 97.81 116 TRP A N 1
ATOM 959 C CA . TRP A 1 116 ? -5.275 3.344 9.269 1.00 97.81 116 TRP A CA 1
ATOM 960 C C . TRP A 1 116 ? -3.927 3.663 9.901 1.00 97.81 116 TRP A C 1
ATOM 962 O O . TRP A 1 116 ? -2.958 2.923 9.753 1.00 97.81 116 TRP A O 1
ATOM 972 N N . GLN A 1 11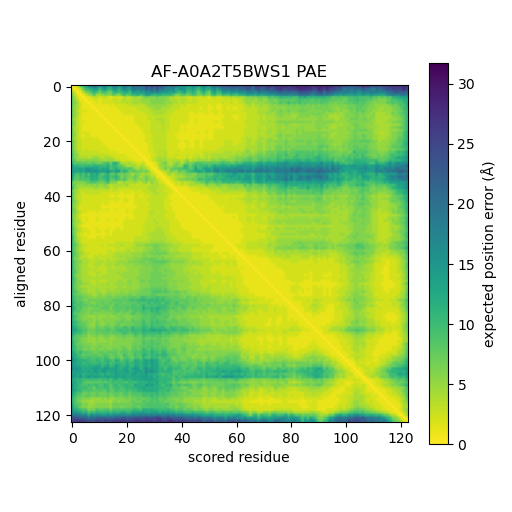7 ? -3.859 4.788 10.604 1.00 97.25 117 GLN A N 1
ATOM 973 C CA . GLN A 1 117 ? -2.661 5.227 11.306 1.00 97.25 117 GLN A CA 1
ATOM 974 C C . GLN A 1 117 ? -2.862 5.055 12.808 1.00 97.25 117 GLN A C 1
ATOM 976 O O . GLN A 1 117 ? -3.797 5.637 13.357 1.00 97.25 117 GLN A O 1
ATOM 981 N N . LYS A 1 118 ? -1.975 4.309 13.475 1.00 96.56 118 LYS A N 1
ATOM 982 C CA . LYS A 1 118 ? -1.950 4.252 14.942 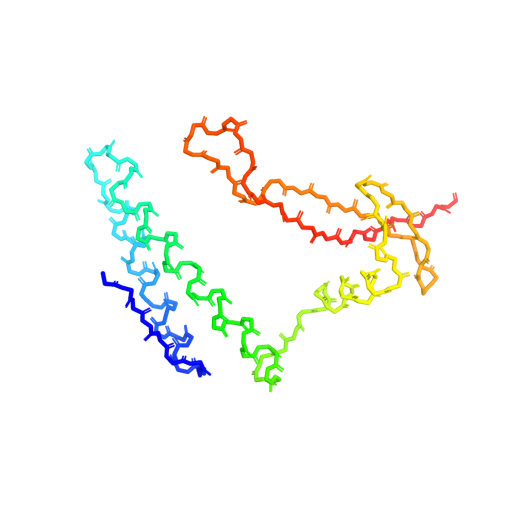1.00 96.56 118 LYS A CA 1
ATOM 983 C C . LYS A 1 118 ? -1.629 5.640 15.500 1.00 96.56 118 LYS A C 1
ATOM 985 O O . LYS A 1 118 ? -0.694 6.294 15.036 1.00 96.56 118 LYS A O 1
ATOM 990 N N . LEU A 1 119 ? -2.425 6.094 16.458 1.00 95.56 119 LEU A N 1
ATOM 991 C CA . LEU A 1 119 ? -2.173 7.319 17.203 1.00 95.56 119 LEU A CA 1
ATOM 992 C C . LEU A 1 119 ? -1.326 7.008 18.443 1.00 95.56 119 LEU A C 1
ATOM 994 O O . LEU A 1 119 ? -1.403 5.890 18.955 1.00 95.56 119 LEU A O 1
ATOM 998 N N . PRO A 1 120 ? -0.510 7.969 18.910 1.00 92.19 120 PRO A N 1
ATOM 999 C CA . PRO A 1 120 ? 0.161 7.832 20.193 1.00 92.19 120 PRO A CA 1
ATOM 1000 C C . PRO A 1 120 ? -0.871 7.724 21.318 1.00 92.19 120 PRO A C 1
ATOM 1002 O O . PRO A 1 120 ? -1.974 8.278 21.217 1.00 92.19 120 PRO A O 1
ATOM 1005 N N . ASP A 1 121 ? -0.489 7.023 22.379 1.00 83.75 121 ASP A N 1
ATOM 1006 C CA . ASP A 1 121 ? -1.268 6.991 23.609 1.00 83.75 121 ASP A CA 1
ATOM 1007 C C . ASP A 1 121 ? -1.310 8.406 24.205 1.00 83.75 121 ASP A C 1
ATOM 1009 O O . ASP A 1 121 ? -0.377 9.198 24.044 1.00 83.75 121 ASP A O 1
ATOM 1013 N N . VAL A 1 122 ? -2.447 8.764 24.799 1.00 72.50 122 VAL A N 1
ATOM 1014 C CA . VAL A 1 122 ? -2.599 10.051 25.482 1.00 72.50 122 VAL A CA 1
ATOM 1015 C C . VAL A 1 122 ? -2.248 9.799 26.940 1.00 72.50 122 VAL A C 1
ATOM 1017 O O . VAL A 1 122 ? -3.014 9.113 27.616 1.00 72.50 122 VAL A O 1
ATOM 1020 N N . ASP A 1 123 ? -1.088 10.297 27.367 1.00 54.84 123 ASP A N 1
ATOM 1021 C CA . ASP A 1 123 ? -0.688 10.361 28.781 1.00 54.84 123 ASP A CA 1
ATOM 1022 C C . ASP A 1 123 ? -1.622 11.275 29.596 1.00 54.84 123 ASP A C 1
ATOM 1024 O O . ASP A 1 123 ? -2.042 12.335 29.063 1.00 54.84 123 ASP A O 1
#